Protein AF-A0AAD9WBZ7-F1 (afdb_monomer)

Sequence (150 aa):
MSESQMSDTASDTASMLAEEEKTLEVVHQLLKSFRNARGSLVFACGGTVPIPAAKDTTQETPIAIDQAPTCPPVVLRWDPESESVPAAICKLKFPLDHSDSTTVRNIQQLLNDMQPATFGYQGQDILDETYHEASKLDQSCFSCTFSPTS

Mean predicted aligned error: 15.66 Å

Radius of gyration: 25.3 Å; Cα contacts (8 Å, |Δi|>4): 93; chains: 1; bounding box: 97×40×40 Å

Secondary structure (DSSP, 8-state):
---TTSHHHHHHHHHHHHHHHHHHHHHHHHHHHHHHHGGG--------------------------SPPSSPPPEEEE----TT-TT--EEEESSP-TT-HHHHHHHHHHHHHPEEPPEEETTEEE--TTT---EE--GGGEEE---TT-

Solvent-accessible surface area (backbone atoms only — not comparable to full-atom values): 9898 Å² total; per-residue (Å²): 142,87,76,91,78,70,63,65,64,56,54,54,54,53,52,53,53,52,52,51,53,52,49,49,51,52,52,51,54,49,54,54,52,51,61,72,64,59,85,77,79,84,83,79,96,80,85,81,82,85,74,79,78,77,75,93,63,98,66,96,68,79,83,79,79,82,64,78,75,92,62,79,74,35,38,44,36,33,52,62,91,51,97,85,49,101,74,58,72,46,65,49,56,40,81,74,57,87,84,40,68,65,49,53,51,41,52,54,48,50,62,70,56,38,43,80,42,58,42,81,54,98,89,38,80,44,77,48,70,92,80,45,82,55,64,37,68,62,73,92,42,48,51,63,66,75,58,96,86,117

pLDDT: mean 74.13, std 16.19, range [35.41, 94.44]

Organism: Phomopsis amygdali (NCBI:txid1214568)

Structure (mmCIF, N/CA/C/O backbone):
data_AF-A0AAD9WBZ7-F1
#
_entry.id   AF-A0AAD9WBZ7-F1
#
loop_
_atom_site.group_PDB
_atom_site.id
_atom_site.type_symbol
_atom_site.label_atom_id
_atom_site.label_alt_id
_atom_site.label_comp_id
_atom_site.label_asym_id
_atom_site.label_entity_id
_atom_site.label_seq_id
_atom_site.pdbx_PDB_ins_code
_atom_site.Cartn_x
_atom_site.Cartn_y
_atom_site.Cartn_z
_atom_site.occupancy
_atom_site.B_iso_or_equiv
_atom_site.auth_seq_id
_atom_site.auth_comp_id
_atom_site.auth_asym_id
_atom_site.auth_atom_id
_atom_site.pdbx_PDB_model_num
ATOM 1 N N . MET A 1 1 ? -60.450 -10.623 1.877 1.00 40.16 1 MET A N 1
ATOM 2 C CA . MET A 1 1 ? -59.212 -10.884 1.114 1.00 40.16 1 MET A CA 1
ATOM 3 C C . MET A 1 1 ? -58.087 -10.117 1.795 1.00 40.16 1 MET A C 1
ATOM 5 O O . MET A 1 1 ? -57.842 -8.979 1.421 1.00 40.16 1 MET A O 1
ATOM 9 N N . SER A 1 2 ? -57.497 -10.664 2.864 1.00 49.56 2 SER A N 1
ATOM 10 C CA . SER A 1 2 ? -56.515 -9.932 3.686 1.00 49.56 2 SER A CA 1
ATOM 11 C C . SER A 1 2 ? -55.610 -10.889 4.477 1.00 49.56 2 SER A C 1
ATOM 13 O O . SER A 1 2 ? -55.698 -10.913 5.694 1.00 49.56 2 SER A O 1
ATOM 15 N N . GLU A 1 3 ? -54.771 -11.693 3.814 1.00 46.56 3 GLU A N 1
ATOM 16 C CA . GLU A 1 3 ? -53.754 -12.511 4.522 1.00 46.56 3 GLU A CA 1
ATOM 17 C C . GLU A 1 3 ? -52.370 -12.565 3.839 1.00 46.56 3 GLU A C 1
ATOM 19 O O . GLU A 1 3 ? -51.427 -13.086 4.420 1.00 46.56 3 GLU A O 1
ATOM 24 N N . SER A 1 4 ? -52.171 -11.975 2.655 1.00 52.31 4 SER A N 1
ATOM 25 C CA . SER A 1 4 ? -50.939 -12.198 1.867 1.00 52.31 4 SER A CA 1
ATOM 26 C C . SER A 1 4 ? -49.830 -11.143 2.019 1.00 52.31 4 SER A C 1
ATOM 28 O O . SER A 1 4 ? -48.977 -11.062 1.148 1.00 52.31 4 SER A O 1
ATOM 30 N N . GLN A 1 5 ? -49.820 -10.318 3.074 1.00 51.94 5 GLN A N 1
ATOM 31 C CA . GLN A 1 5 ? -48.832 -9.224 3.217 1.00 51.94 5 GLN A CA 1
ATOM 32 C C . GLN A 1 5 ? -47.984 -9.255 4.503 1.00 51.94 5 GLN A C 1
ATOM 34 O O . GLN A 1 5 ? -47.135 -8.388 4.678 1.00 51.94 5 GLN A O 1
ATOM 39 N N . MET A 1 6 ? -48.165 -10.244 5.389 1.00 53.78 6 MET A N 1
ATOM 40 C CA . MET A 1 6 ? -47.371 -10.378 6.629 1.00 53.78 6 MET A CA 1
ATOM 41 C C . MET A 1 6 ? -46.289 -11.473 6.580 1.00 53.78 6 MET A C 1
ATOM 43 O O . MET A 1 6 ? -45.493 -11.563 7.510 1.00 53.78 6 MET A O 1
ATOM 47 N N . SER A 1 7 ? -46.227 -12.299 5.527 1.00 54.69 7 SER A N 1
ATOM 48 C CA . SER A 1 7 ? -45.238 -13.387 5.419 1.00 54.69 7 SER A CA 1
ATOM 49 C C . SER A 1 7 ? -43.868 -12.926 4.921 1.00 54.69 7 SER A C 1
ATOM 51 O O . SER A 1 7 ? -42.847 -13.444 5.371 1.00 54.69 7 SER A O 1
ATOM 53 N N . ASP A 1 8 ? -43.836 -11.946 4.019 1.00 53.75 8 ASP A N 1
ATOM 54 C CA . ASP A 1 8 ? -42.613 -11.617 3.276 1.00 53.75 8 ASP A CA 1
ATOM 55 C C . ASP A 1 8 ? -41.639 -10.761 4.097 1.00 53.75 8 ASP A C 1
ATOM 57 O O . ASP A 1 8 ? -40.427 -10.943 4.018 1.00 53.75 8 ASP A O 1
ATOM 61 N N . THR A 1 9 ? -42.148 -9.904 4.985 1.00 56.06 9 THR A N 1
ATOM 62 C CA . THR A 1 9 ? -41.323 -9.071 5.876 1.00 56.06 9 THR A CA 1
ATOM 63 C C . THR A 1 9 ? -40.631 -9.876 6.978 1.00 56.06 9 THR A C 1
ATOM 65 O O . THR A 1 9 ? -39.509 -9.554 7.367 1.00 56.06 9 THR A O 1
ATOM 68 N N . ALA A 1 10 ? -41.247 -10.956 7.464 1.00 59.75 10 ALA A N 1
ATOM 69 C CA . ALA A 1 10 ? -40.639 -11.830 8.470 1.00 59.75 10 ALA A CA 1
ATOM 70 C C . ALA A 1 10 ? -39.466 -12.647 7.897 1.00 59.75 10 ALA A C 1
ATOM 72 O O . ALA A 1 10 ? -38.465 -12.852 8.585 1.00 59.75 10 ALA A O 1
ATOM 73 N N . SER A 1 11 ? -39.570 -13.069 6.632 1.00 58.72 11 SER A N 1
ATOM 74 C CA . SER A 1 11 ? -38.514 -13.819 5.942 1.00 58.72 11 SER A CA 1
ATOM 75 C C . SER A 1 11 ? -37.279 -12.959 5.668 1.00 58.72 11 SER A C 1
ATOM 77 O O . SER A 1 11 ? -36.157 -13.423 5.855 1.00 58.72 11 SER A O 1
ATOM 79 N N . ASP A 1 12 ? -37.479 -11.702 5.271 1.00 60.53 12 ASP A N 1
ATOM 80 C CA . ASP A 1 12 ? -36.386 -10.773 4.955 1.00 60.53 12 ASP A CA 1
ATOM 81 C C . ASP A 1 12 ? -35.617 -10.360 6.224 1.00 60.53 12 ASP A C 1
ATOM 83 O O . ASP A 1 12 ? -34.387 -10.349 6.263 1.00 60.53 12 ASP A O 1
ATOM 87 N N . THR A 1 13 ? -36.345 -10.152 7.328 1.00 66.25 13 THR A N 1
ATOM 88 C CA . THR A 1 13 ? -35.749 -9.816 8.632 1.00 66.25 13 THR A CA 1
ATOM 89 C C . THR A 1 13 ? -34.942 -10.987 9.209 1.00 66.25 13 THR A C 1
ATOM 91 O O . THR A 1 13 ? -33.865 -10.785 9.766 1.00 66.25 13 THR A O 1
ATOM 94 N N . ALA A 1 14 ? -35.422 -12.226 9.053 1.00 68.94 14 ALA A N 1
ATOM 95 C CA . ALA A 1 14 ? -34.697 -13.418 9.496 1.00 68.94 14 ALA A CA 1
ATOM 96 C C . ALA A 1 14 ? -33.413 -13.658 8.681 1.00 68.94 14 ALA A C 1
ATOM 98 O O . ALA A 1 14 ? -32.400 -14.075 9.243 1.00 68.94 14 ALA A O 1
ATOM 99 N N . SER A 1 15 ? -33.440 -13.358 7.378 1.00 70.44 15 SER A N 1
ATOM 100 C CA . SER A 1 15 ? -32.269 -13.482 6.507 1.00 70.44 15 SER A CA 1
ATOM 101 C C . SER A 1 15 ? -31.195 -12.442 6.848 1.00 70.44 15 SER A C 1
ATOM 103 O O . SER A 1 15 ? -30.018 -12.787 6.924 1.00 70.44 15 SER A O 1
ATOM 105 N N . MET A 1 16 ? -31.592 -11.200 7.148 1.00 72.94 16 MET A N 1
ATOM 106 C CA . MET A 1 16 ? -30.664 -10.131 7.544 1.00 72.94 16 MET A CA 1
ATOM 107 C C . MET A 1 16 ? -29.969 -10.424 8.886 1.00 72.94 16 MET A C 1
ATOM 109 O O . MET A 1 16 ? -28.760 -10.240 9.014 1.00 72.94 16 MET A O 1
ATOM 113 N N . LEU A 1 17 ? -30.713 -10.947 9.869 1.00 74.75 17 LEU A N 1
ATOM 114 C CA . LEU A 1 17 ? -30.164 -11.342 11.174 1.00 74.75 17 LEU A CA 1
ATOM 115 C C . LEU A 1 17 ? -29.187 -12.523 11.061 1.00 74.75 17 LEU A C 1
ATOM 117 O O 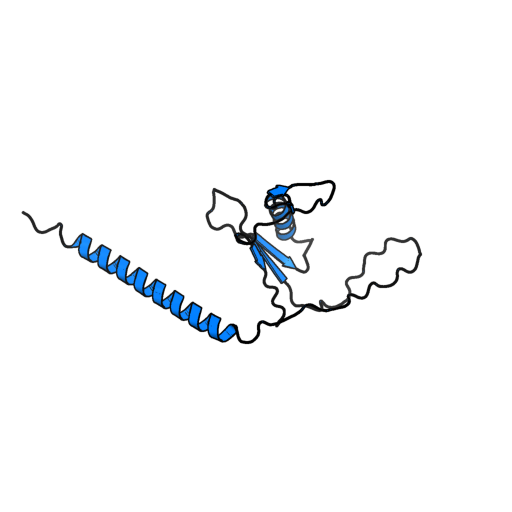. LEU A 1 17 ? -28.176 -12.557 11.759 1.00 74.75 17 LEU A O 1
ATOM 121 N N . ALA A 1 18 ? -29.450 -13.466 10.150 1.00 78.25 18 ALA A N 1
ATOM 122 C CA . ALA A 1 18 ? -28.547 -14.583 9.883 1.00 78.25 18 ALA A CA 1
ATOM 123 C C . ALA A 1 18 ? -27.234 -14.136 9.208 1.00 78.25 18 ALA A C 1
ATOM 125 O O . ALA A 1 18 ? -26.169 -14.692 9.490 1.00 78.25 18 ALA A O 1
ATOM 126 N N . GLU A 1 19 ? -27.278 -13.126 8.332 1.00 81.12 19 GLU A N 1
ATOM 127 C CA . GLU A 1 19 ? -26.075 -12.531 7.735 1.00 81.12 19 GLU A CA 1
ATOM 128 C C . GLU A 1 19 ? -25.243 -11.747 8.757 1.00 81.12 19 GLU A C 1
ATOM 130 O O . GLU A 1 19 ? -24.010 -11.837 8.750 1.00 81.12 19 GLU A O 1
ATOM 135 N N . GLU A 1 20 ? -25.897 -11.032 9.673 1.00 86.44 20 GLU A N 1
ATOM 136 C CA . GLU A 1 20 ? -25.234 -10.321 10.766 1.00 86.44 20 GLU A CA 1
ATOM 137 C C . GLU A 1 20 ? -24.541 -11.295 11.731 1.00 86.44 20 GLU A C 1
ATOM 139 O O . GLU A 1 20 ? -23.356 -11.128 12.028 1.00 86.44 20 GLU A O 1
ATOM 144 N N . GLU A 1 21 ? -25.222 -12.371 12.137 1.00 88.44 21 GLU A N 1
ATOM 145 C CA . GLU A 1 21 ? -24.659 -13.411 13.008 1.00 88.44 21 GLU A CA 1
ATOM 146 C C . GLU A 1 21 ? -23.457 -14.111 12.355 1.00 88.44 21 GLU A C 1
ATOM 148 O O . GLU A 1 21 ? -22.408 -14.295 12.981 1.00 88.44 21 GLU A O 1
ATOM 153 N N . LYS A 1 22 ? -23.553 -14.416 11.056 1.00 90.75 22 LYS A N 1
ATOM 154 C CA . LYS A 1 22 ? -22.447 -14.992 10.282 1.00 90.75 22 LYS A CA 1
ATOM 155 C 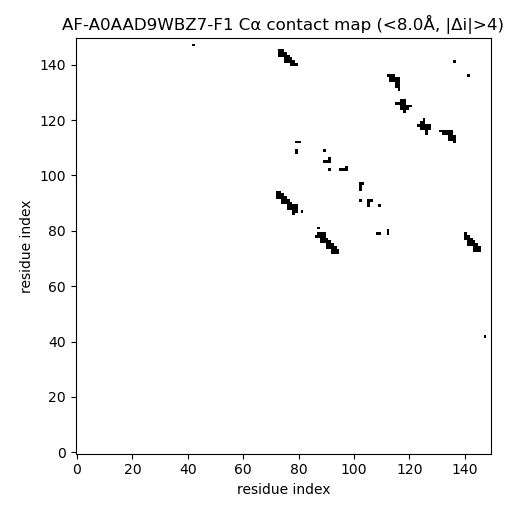C . LYS A 1 22 ? -21.259 -14.034 10.178 1.00 90.75 22 LYS A C 1
ATOM 157 O O . LYS A 1 22 ? -20.111 -14.470 10.272 1.00 90.75 22 LYS A O 1
ATOM 162 N N . THR A 1 23 ? -21.515 -12.741 9.994 1.00 91.06 23 THR A N 1
ATOM 163 C CA . THR A 1 23 ? -20.467 -11.711 9.953 1.00 91.06 23 THR A CA 1
ATOM 164 C C . THR A 1 23 ? -19.761 -11.610 11.301 1.00 91.06 23 THR A C 1
ATOM 166 O O . THR A 1 23 ? -18.530 -11.568 11.352 1.00 91.06 23 THR A O 1
ATOM 169 N N . LEU A 1 24 ? -20.519 -11.646 12.398 1.00 91.75 24 LEU A N 1
ATOM 170 C CA . LEU A 1 24 ? -19.976 -11.597 13.752 1.00 91.75 24 LEU A CA 1
ATOM 171 C C . LEU A 1 24 ? -19.072 -12.798 14.049 1.00 91.75 24 LEU A C 1
ATOM 173 O O . LEU A 1 24 ? -17.988 -12.624 14.611 1.00 91.75 24 LEU A O 1
ATOM 177 N N . GLU A 1 25 ? -19.472 -13.996 13.617 1.00 93.62 25 GLU A N 1
ATOM 178 C CA . GLU A 1 25 ? -18.669 -15.210 13.781 1.00 93.62 25 GLU A CA 1
ATOM 179 C C . GLU A 1 25 ? -17.346 -15.119 13.005 1.00 93.62 25 GLU A C 1
ATOM 181 O O . GLU A 1 25 ? -16.277 -15.411 13.549 1.00 93.62 25 GLU A O 1
ATOM 186 N N . VAL A 1 26 ? -17.382 -14.618 11.765 1.00 93.06 26 VAL A N 1
ATOM 187 C CA . VAL A 1 26 ? -16.169 -14.389 10.959 1.00 93.06 26 VAL A CA 1
ATOM 188 C C . VAL A 1 26 ? -15.238 -13.382 11.639 1.00 93.06 26 VAL A C 1
ATOM 190 O O . VAL A 1 26 ? -14.032 -13.627 11.748 1.00 93.06 26 VAL A O 1
ATOM 193 N N . VAL A 1 27 ? -15.775 -12.270 12.151 1.00 92.56 27 VAL A N 1
ATOM 194 C CA . VAL A 1 27 ? -14.994 -11.259 12.882 1.00 92.56 27 VAL A CA 1
ATOM 195 C C . VAL A 1 27 ? -14.383 -11.857 14.150 1.00 92.56 27 VAL A C 1
ATOM 197 O O . VAL A 1 27 ? -13.209 -11.621 14.450 1.00 92.56 27 VAL A O 1
ATOM 200 N N . HIS A 1 28 ? -15.132 -12.679 14.883 1.00 92.56 28 HIS A N 1
ATOM 201 C CA . HIS A 1 28 ? -14.642 -13.326 16.093 1.00 92.56 28 HIS A CA 1
ATOM 202 C C . HIS A 1 28 ? -13.507 -14.321 15.796 1.00 92.56 28 HIS A C 1
ATOM 204 O O . HIS A 1 28 ? -12.465 -14.303 16.467 1.00 92.56 28 HIS A O 1
ATOM 210 N N . GLN A 1 29 ? -13.644 -15.130 14.743 1.00 91.06 29 GLN A N 1
ATOM 211 C CA . GLN A 1 29 ? -12.600 -16.048 14.288 1.00 91.06 29 GLN A CA 1
ATOM 212 C C . GLN A 1 29 ? -11.335 -15.305 13.829 1.00 91.06 29 GLN A C 1
ATOM 214 O O . GLN A 1 29 ? -10.209 -15.733 14.127 1.00 91.06 29 GLN A O 1
ATOM 219 N N . LEU A 1 30 ? -11.504 -14.161 13.163 1.00 88.06 30 LEU A N 1
ATOM 220 C CA . LEU A 1 30 ? -10.406 -13.291 12.753 1.00 88.06 30 LEU A CA 1
ATOM 221 C C . LEU A 1 30 ? -9.660 -12.730 13.973 1.00 88.06 30 LEU A C 1
ATOM 223 O O . LEU A 1 30 ? -8.438 -12.863 14.069 1.00 88.06 30 LEU A O 1
ATOM 227 N N . LEU A 1 31 ? -10.383 -12.181 14.954 1.00 87.56 31 LEU A N 1
ATOM 228 C CA . LEU A 1 31 ? -9.800 -11.645 16.191 1.00 87.56 31 LEU A CA 1
ATOM 229 C C . LEU A 1 31 ? -9.035 -12.709 16.984 1.00 87.56 31 LEU A C 1
ATOM 231 O O . LEU A 1 31 ? -7.958 -12.428 17.518 1.00 87.56 31 LEU A O 1
ATOM 235 N N . LYS A 1 32 ? -9.557 -13.937 17.044 1.00 88.44 32 LYS A N 1
ATOM 236 C CA . LYS A 1 32 ? -8.878 -15.074 17.678 1.00 88.44 32 LYS A CA 1
ATOM 237 C C . LYS A 1 32 ? -7.551 -15.385 16.983 1.00 88.44 32 LYS A C 1
ATOM 239 O O . LYS A 1 32 ? -6.531 -15.531 17.654 1.00 88.44 32 LYS A O 1
ATOM 244 N N . SER A 1 33 ? -7.552 -15.422 15.653 1.00 80.94 33 SER A N 1
ATOM 245 C CA . SER A 1 33 ? -6.349 -15.671 14.849 1.00 80.94 33 SER A CA 1
ATOM 246 C C . SER A 1 33 ? -5.301 -14.568 15.033 1.00 80.94 33 SER A C 1
ATOM 248 O O . SER A 1 33 ? -4.130 -14.864 15.264 1.00 80.94 33 SER A O 1
ATOM 250 N N . PHE A 1 34 ? -5.720 -13.297 15.049 1.00 79.94 34 PHE A N 1
ATOM 251 C CA . PHE A 1 34 ? -4.822 -12.165 15.301 1.00 79.94 34 PHE A CA 1
ATOM 252 C C . PHE A 1 34 ? -4.179 -12.205 16.686 1.00 79.94 34 PHE A C 1
ATOM 254 O O . PHE A 1 34 ? -2.983 -11.948 16.817 1.00 79.94 34 PHE A O 1
ATOM 261 N N . ARG A 1 35 ? -4.947 -12.521 17.734 1.00 77.44 35 ARG A N 1
ATOM 262 C CA . ARG A 1 35 ? -4.412 -12.608 19.102 1.00 77.44 35 ARG A CA 1
ATOM 263 C C . ARG A 1 35 ? -3.329 -13.677 19.220 1.00 77.44 35 ARG A C 1
ATOM 265 O O . ARG A 1 35 ? -2.323 -13.431 19.875 1.00 77.44 35 ARG A O 1
ATOM 272 N N . ASN A 1 36 ? -3.494 -14.800 18.526 1.00 72.94 36 ASN A N 1
ATOM 273 C CA . ASN A 1 36 ? -2.494 -15.866 18.494 1.00 72.94 36 ASN A CA 1
ATOM 274 C C . ASN A 1 36 ? -1.205 -15.447 17.761 1.00 72.94 36 ASN A C 1
ATOM 276 O O . ASN A 1 36 ? -0.132 -15.935 18.097 1.00 72.94 36 ASN A O 1
ATOM 280 N N . ALA A 1 37 ? -1.294 -14.519 16.803 1.00 66.75 37 ALA A N 1
ATOM 281 C CA . ALA A 1 37 ? -0.149 -14.025 16.035 1.00 66.75 37 ALA A CA 1
ATOM 282 C C . ALA A 1 37 ? 0.619 -12.865 16.711 1.00 66.75 37 ALA A C 1
ATOM 284 O O . ALA A 1 37 ? 1.773 -12.614 16.374 1.00 66.75 37 ALA A O 1
ATOM 285 N N . ARG A 1 38 ? 0.018 -12.151 17.678 1.00 61.41 38 ARG A N 1
ATOM 286 C CA . ARG A 1 38 ? 0.594 -10.932 18.296 1.00 61.41 38 ARG A CA 1
ATOM 287 C C . ARG A 1 38 ? 1.766 -11.160 19.261 1.00 61.41 38 ARG A C 1
ATOM 289 O O . ARG A 1 38 ? 2.390 -10.189 19.675 1.00 61.41 38 ARG A O 1
ATOM 296 N N . GLY A 1 39 ? 2.084 -12.403 19.620 1.00 59.16 39 GLY A N 1
ATOM 297 C CA . GLY A 1 39 ? 3.115 -12.729 20.618 1.00 59.16 39 GLY A CA 1
ATOM 298 C C . GLY A 1 39 ? 4.572 -12.443 20.213 1.00 59.16 39 GLY A C 1
ATOM 299 O O . GLY A 1 39 ? 5.464 -12.675 21.021 1.00 59.16 39 GLY A O 1
ATOM 300 N N . SER A 1 40 ? 4.838 -11.957 18.994 1.00 59.72 40 SER A N 1
ATOM 301 C CA . SER A 1 40 ? 6.196 -11.778 18.452 1.00 59.72 40 SER A CA 1
ATOM 302 C C . SER A 1 40 ? 6.323 -10.499 17.604 1.00 59.72 40 SER A C 1
ATOM 304 O O . SER A 1 40 ? 6.672 -10.550 16.431 1.00 59.72 40 SER A O 1
ATOM 306 N N . LEU A 1 41 ? 5.966 -9.333 18.160 1.00 56.25 41 LEU A N 1
ATOM 307 C CA . LEU A 1 41 ? 5.936 -8.058 17.413 1.00 56.25 41 LEU A CA 1
ATOM 308 C C . LEU A 1 41 ? 6.733 -6.925 18.084 1.00 56.25 41 LEU A C 1
ATOM 310 O O . LEU A 1 41 ? 6.279 -5.785 18.137 1.00 56.25 41 LEU A O 1
ATOM 314 N N . VAL A 1 42 ? 7.927 -7.224 18.603 1.00 59.81 42 VAL A N 1
ATOM 315 C CA . VAL A 1 42 ? 8.904 -6.192 18.988 1.00 59.81 42 VAL A CA 1
ATOM 316 C C . VAL A 1 42 ? 10.137 -6.368 18.119 1.00 59.81 42 VAL A C 1
ATOM 318 O O . VAL A 1 42 ? 10.874 -7.339 18.271 1.00 59.81 42 VAL A O 1
ATOM 321 N N . PHE A 1 43 ? 10.363 -5.425 17.213 1.00 57.09 43 PHE A N 1
ATOM 322 C CA . PHE A 1 43 ? 11.579 -5.369 16.413 1.00 57.09 43 PHE A CA 1
ATOM 323 C C . PHE A 1 43 ? 12.014 -3.918 16.244 1.00 57.09 43 PHE A C 1
ATOM 325 O O . PHE A 1 43 ? 11.208 -3.035 15.958 1.0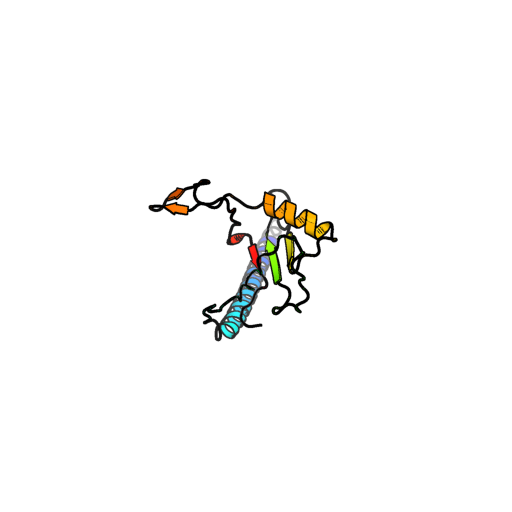0 57.09 43 PHE A O 1
ATOM 332 N N . ALA A 1 44 ? 13.311 -3.697 16.428 1.00 59.16 44 ALA A N 1
ATOM 333 C CA . ALA A 1 44 ? 13.998 -2.483 16.035 1.00 59.16 44 ALA A CA 1
ATOM 334 C C . ALA A 1 44 ? 14.863 -2.828 14.821 1.00 59.16 44 ALA A C 1
ATOM 336 O O . ALA A 1 44 ? 15.699 -3.729 14.889 1.00 59.16 44 ALA A O 1
ATOM 337 N N . CYS A 1 45 ? 14.661 -2.127 13.709 1.00 53.22 45 CYS A N 1
ATOM 338 C CA . CYS A 1 45 ? 15.484 -2.272 12.514 1.00 53.22 45 CYS A CA 1
ATOM 339 C C . CYS A 1 45 ? 16.799 -1.504 12.730 1.00 53.22 45 CYS A C 1
ATOM 341 O O . CYS A 1 45 ? 16.935 -0.365 12.296 1.00 53.22 45 CYS A O 1
ATOM 343 N N . GLY A 1 46 ? 17.747 -2.088 13.466 1.00 61.12 46 GLY A N 1
ATOM 344 C CA . GLY A 1 46 ? 19.115 -1.577 13.566 1.00 61.12 46 GLY A CA 1
ATOM 345 C C . GLY A 1 46 ? 20.037 -2.371 12.645 1.00 61.12 46 GLY A C 1
ATOM 346 O O . GLY A 1 46 ? 20.167 -3.580 12.815 1.00 61.12 46 GLY A O 1
ATOM 347 N N . GLY A 1 47 ? 20.682 -1.716 11.678 1.00 61.56 47 GLY A N 1
ATOM 348 C CA . GLY A 1 47 ? 21.622 -2.366 10.764 1.00 61.56 47 GLY A CA 1
ATOM 349 C C . GLY A 1 47 ? 22.526 -1.368 10.044 1.00 61.56 47 GLY A C 1
ATOM 350 O O . GLY A 1 47 ? 22.209 -0.184 9.953 1.00 61.56 47 GLY A O 1
ATOM 351 N N . THR A 1 48 ? 23.652 -1.858 9.529 1.00 63.41 48 THR A N 1
ATOM 352 C CA . THR A 1 48 ? 24.613 -1.077 8.739 1.00 63.41 48 THR A CA 1
ATOM 353 C C . THR A 1 48 ? 24.598 -1.601 7.311 1.00 63.41 48 THR A C 1
ATOM 355 O O . THR A 1 48 ? 24.925 -2.764 7.084 1.00 63.41 48 THR A O 1
ATOM 358 N N . VAL A 1 49 ? 24.235 -0.756 6.345 1.00 63.34 49 VAL A N 1
ATOM 359 C CA . VAL A 1 49 ? 24.401 -1.076 4.922 1.00 63.34 49 VAL A CA 1
ATOM 360 C C . VAL A 1 49 ? 25.849 -0.751 4.547 1.00 63.34 49 VAL A C 1
ATOM 362 O O . VAL A 1 49 ? 26.249 0.409 4.676 1.00 63.34 49 VAL A O 1
ATOM 365 N N . PRO A 1 50 ? 26.670 -1.727 4.125 1.00 56.47 50 PRO A N 1
ATOM 366 C CA . PRO A 1 50 ? 28.021 -1.432 3.678 1.00 56.47 50 PRO A CA 1
ATOM 367 C C . PRO A 1 50 ? 27.951 -0.611 2.388 1.00 56.47 50 PRO A C 1
ATOM 369 O O . PRO A 1 50 ? 27.465 -1.090 1.367 1.00 56.47 50 PRO A O 1
ATOM 372 N N . ILE A 1 51 ? 28.446 0.626 2.432 1.00 68.12 51 ILE A N 1
ATOM 373 C CA . ILE A 1 51 ? 28.690 1.416 1.225 1.00 68.12 51 ILE A CA 1
ATOM 374 C C . ILE A 1 51 ? 30.039 0.939 0.679 1.00 68.12 51 ILE A C 1
ATOM 376 O O . ILE A 1 51 ? 31.056 1.150 1.351 1.00 68.12 51 ILE A O 1
ATOM 380 N N . PRO A 1 52 ? 30.095 0.258 -0.481 1.00 62.94 52 PRO A N 1
ATOM 381 C CA . PRO A 1 52 ? 31.375 -0.086 -1.076 1.00 62.94 52 PRO A CA 1
ATOM 382 C C . PRO A 1 52 ? 32.117 1.221 -1.357 1.00 62.94 52 PRO A C 1
ATOM 384 O O . PRO A 1 52 ? 31.600 2.095 -2.050 1.00 62.94 52 PRO A O 1
ATOM 387 N N . ALA A 1 53 ? 33.305 1.380 -0.767 1.00 53.28 53 ALA A N 1
ATOM 388 C CA . ALA A 1 53 ? 34.132 2.55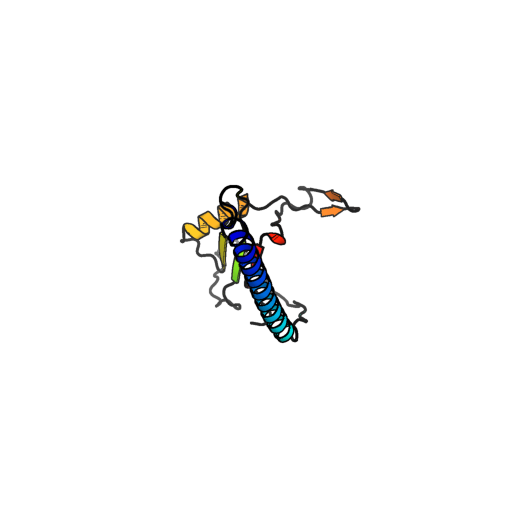5 -0.992 1.00 53.28 53 ALA A CA 1
ATOM 389 C C . ALA A 1 53 ? 34.375 2.688 -2.498 1.00 53.28 53 ALA A C 1
ATOM 391 O O . ALA A 1 53 ? 34.997 1.812 -3.108 1.00 53.28 53 ALA A O 1
ATOM 392 N N . ALA A 1 54 ? 33.840 3.758 -3.089 1.00 49.62 54 ALA A N 1
ATOM 393 C CA . ALA A 1 54 ? 34.098 4.109 -4.469 1.00 49.62 54 ALA A CA 1
ATOM 394 C C . ALA A 1 54 ? 35.617 4.183 -4.645 1.00 49.62 54 ALA A C 1
ATOM 396 O O . ALA A 1 54 ? 36.288 5.016 -4.037 1.00 49.62 54 ALA A O 1
ATOM 397 N N . LYS A 1 55 ? 36.182 3.273 -5.440 1.00 47.84 55 LYS A N 1
ATOM 398 C CA . LYS A 1 55 ? 37.489 3.541 -6.023 1.00 47.84 55 LYS A CA 1
ATOM 399 C C . LYS A 1 55 ? 37.238 4.635 -7.046 1.00 47.84 55 LYS A C 1
ATOM 401 O O . LYS A 1 55 ? 36.566 4.377 -8.040 1.00 47.84 55 LYS A O 1
ATOM 406 N N . ASP A 1 56 ? 37.732 5.835 -6.762 1.00 49.38 56 ASP A N 1
ATOM 407 C CA . ASP A 1 56 ? 37.824 6.938 -7.713 1.00 49.38 56 ASP A CA 1
ATOM 408 C C . ASP A 1 56 ? 38.441 6.430 -9.017 1.00 49.38 56 ASP A C 1
ATOM 410 O O . ASP A 1 56 ? 39.656 6.295 -9.126 1.00 49.38 56 ASP A O 1
ATOM 414 N N . THR A 1 57 ? 37.616 6.096 -10.003 1.00 42.97 57 THR A N 1
ATOM 415 C CA . THR A 1 57 ? 37.970 6.098 -11.420 1.00 42.97 57 THR A CA 1
ATOM 416 C C . THR A 1 57 ? 36.673 6.127 -12.211 1.00 42.97 57 THR A C 1
ATOM 418 O O . THR A 1 57 ? 35.898 5.177 -12.223 1.00 42.97 57 THR A O 1
ATOM 421 N N . THR A 1 58 ? 36.462 7.262 -12.861 1.00 48.59 58 THR A N 1
ATOM 422 C CA . THR A 1 58 ? 35.465 7.560 -13.880 1.00 48.59 58 THR A CA 1
ATOM 423 C C . THR A 1 58 ? 35.241 6.384 -14.836 1.00 48.59 58 THR A C 1
ATOM 425 O O . THR A 1 58 ? 36.006 6.201 -15.777 1.00 48.59 58 THR A O 1
ATOM 428 N N . GLN A 1 59 ? 34.195 5.597 -14.596 1.00 42.16 59 GLN A N 1
ATOM 429 C CA . GLN A 1 59 ? 33.460 4.820 -15.593 1.00 42.16 59 GLN A CA 1
ATOM 430 C C . GLN A 1 59 ? 32.172 4.322 -14.934 1.00 42.16 59 GLN A C 1
ATOM 432 O O . GLN A 1 59 ? 32.206 3.586 -13.951 1.00 42.16 59 GLN A O 1
ATOM 437 N N . GLU A 1 60 ? 31.036 4.770 -15.463 1.00 44.47 60 GLU A N 1
ATOM 438 C CA . GLU A 1 60 ? 29.693 4.308 -15.115 1.00 44.47 60 GLU A CA 1
ATOM 439 C C . GLU A 1 60 ? 29.560 2.819 -15.472 1.00 44.47 60 GLU A C 1
ATOM 441 O O . GLU A 1 60 ? 29.094 2.447 -16.546 1.00 44.47 60 GLU A O 1
ATOM 446 N N . THR A 1 61 ? 30.026 1.936 -14.594 1.00 35.41 61 THR A N 1
ATOM 447 C CA . THR A 1 61 ? 29.692 0.514 -14.664 1.00 35.41 61 THR A CA 1
ATOM 448 C C . THR A 1 61 ? 28.394 0.290 -13.893 1.00 35.41 61 THR A C 1
ATOM 450 O O . THR A 1 61 ? 28.324 0.707 -12.732 1.00 35.41 61 THR A O 1
ATOM 453 N N . PRO A 1 62 ? 27.377 -0.368 -14.482 1.00 41.88 62 PRO A N 1
ATOM 454 C CA . PRO A 1 62 ? 26.157 -0.713 -13.766 1.00 41.88 62 PRO A CA 1
ATOM 455 C C . PRO A 1 62 ? 26.524 -1.497 -12.509 1.00 41.88 62 PRO A C 1
ATOM 457 O O . PRO A 1 62 ? 27.368 -2.394 -12.566 1.00 41.88 62 PRO A O 1
ATOM 460 N N . ILE A 1 63 ? 25.898 -1.160 -11.383 1.00 44.88 63 ILE A N 1
ATOM 461 C CA . ILE A 1 63 ? 25.980 -1.945 -10.153 1.00 44.88 63 ILE A CA 1
ATOM 462 C C . ILE A 1 63 ? 25.545 -3.367 -10.522 1.00 44.88 63 ILE A C 1
ATOM 464 O O . ILE A 1 63 ? 24.366 -3.611 -10.766 1.00 44.88 63 ILE A O 1
ATOM 468 N N . ALA A 1 64 ? 26.500 -4.291 -10.639 1.00 43.56 64 ALA A N 1
ATOM 469 C CA . ALA A 1 64 ? 26.205 -5.692 -10.881 1.00 43.56 64 ALA A CA 1
ATOM 470 C C . ALA A 1 64 ? 25.489 -6.232 -9.639 1.00 43.56 64 ALA A C 1
ATOM 472 O O . ALA A 1 64 ? 26.101 -6.469 -8.597 1.00 43.56 64 ALA A O 1
ATOM 473 N N . ILE A 1 65 ? 24.172 -6.381 -9.756 1.00 49.06 65 ILE A N 1
ATOM 474 C CA . ILE A 1 65 ? 23.254 -6.91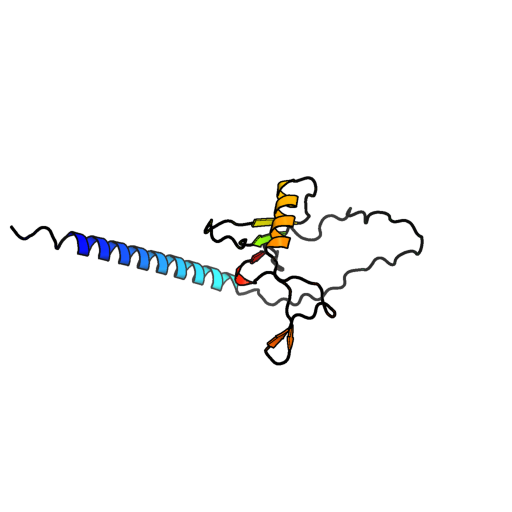3 -8.744 1.00 49.06 65 ILE A CA 1
ATOM 475 C C . ILE A 1 65 ? 23.383 -8.448 -8.677 1.00 49.06 65 ILE A C 1
ATOM 477 O O . ILE A 1 65 ? 22.392 -9.165 -8.659 1.00 49.06 65 ILE A O 1
ATOM 481 N N . ASP A 1 66 ? 24.608 -8.975 -8.682 1.00 46.53 66 ASP A N 1
ATOM 482 C CA . ASP A 1 66 ? 24.880 -10.424 -8.729 1.00 46.53 66 ASP A CA 1
ATOM 483 C C . ASP A 1 66 ? 24.929 -11.060 -7.326 1.00 46.53 66 ASP A C 1
ATOM 485 O O . ASP A 1 66 ? 25.442 -12.160 -7.119 1.00 46.53 66 ASP A O 1
ATOM 489 N N . GLN A 1 67 ? 24.386 -10.362 -6.326 1.00 54.50 67 GLN A N 1
ATOM 490 C CA . GLN A 1 67 ? 24.138 -10.927 -5.006 1.00 54.50 67 GLN A CA 1
ATOM 491 C C . GLN A 1 67 ? 22.719 -11.485 -4.977 1.00 54.50 67 GLN A C 1
ATOM 493 O O . GLN A 1 67 ? 21.755 -10.765 -5.236 1.00 54.50 67 GLN A O 1
ATOM 498 N N . ALA A 1 68 ? 22.597 -12.774 -4.643 1.00 56.69 68 ALA A N 1
ATOM 499 C CA . ALA A 1 68 ? 21.304 -13.388 -4.376 1.00 56.69 68 ALA A CA 1
ATOM 500 C C . ALA A 1 68 ? 20.521 -12.505 -3.383 1.00 56.69 68 ALA A C 1
ATOM 502 O O . ALA A 1 68 ? 21.110 -12.059 -2.391 1.00 56.69 68 ALA A O 1
ATOM 503 N N . PRO A 1 69 ? 19.232 -12.220 -3.643 1.00 58.56 69 PRO A N 1
ATOM 504 C CA . PRO A 1 69 ? 18.459 -11.316 -2.807 1.00 58.56 69 PRO A CA 1
ATOM 505 C C . PRO A 1 69 ? 18.473 -11.823 -1.365 1.00 58.56 69 PRO A C 1
ATOM 507 O O . PRO A 1 69 ? 18.117 -12.966 -1.084 1.00 58.56 69 PRO A O 1
ATOM 510 N N . THR A 1 70 ? 18.919 -10.965 -0.449 1.00 66.81 70 THR A N 1
ATOM 511 C CA . THR A 1 70 ? 19.034 -11.273 0.983 1.00 66.81 70 THR A CA 1
ATOM 512 C C . THR A 1 70 ? 17.676 -11.326 1.683 1.00 66.81 70 THR A C 1
ATOM 514 O O . THR A 1 70 ? 17.602 -11.714 2.846 1.00 66.81 70 THR A O 1
ATOM 517 N N . CYS A 1 71 ? 16.599 -10.963 0.979 1.00 68.25 71 CYS A N 1
ATOM 518 C CA . CYS A 1 71 ? 15.224 -11.030 1.446 1.00 68.25 71 CYS A CA 1
ATOM 519 C C . CYS A 1 71 ? 14.297 -11.673 0.395 1.00 68.25 71 CYS A C 1
ATOM 521 O O . CYS A 1 71 ? 14.561 -11.592 -0.810 1.00 68.25 71 CYS A O 1
ATOM 523 N N . PRO A 1 72 ? 13.190 -12.307 0.825 1.00 79.81 72 PRO A N 1
ATOM 524 C CA . PRO A 1 72 ? 12.154 -12.776 -0.088 1.00 79.81 72 PRO A CA 1
ATOM 525 C C . PRO A 1 72 ? 11.547 -11.624 -0.913 1.00 79.81 72 PRO A C 1
ATOM 527 O O . PRO A 1 72 ? 11.499 -10.488 -0.435 1.00 79.81 72 PRO A O 1
ATOM 530 N N . PRO A 1 73 ? 11.015 -11.902 -2.119 1.00 87.12 73 PRO A N 1
ATOM 531 C CA . PRO A 1 73 ? 10.305 -10.910 -2.920 1.00 87.12 73 PRO A CA 1
ATOM 532 C C . PRO A 1 73 ? 9.207 -10.185 -2.136 1.00 87.12 73 PRO A C 1
ATOM 534 O O . PRO A 1 73 ? 8.333 -10.816 -1.538 1.00 87.12 73 PRO A O 1
ATOM 537 N N . VAL A 1 74 ? 9.215 -8.855 -2.195 1.00 89.75 74 VAL A N 1
ATOM 538 C CA . VAL A 1 74 ? 8.193 -8.008 -1.569 1.00 89.75 74 VAL A CA 1
ATOM 539 C C . VAL A 1 74 ? 7.162 -7.615 -2.617 1.00 89.75 74 VAL A C 1
ATOM 541 O O . VAL A 1 74 ? 7.509 -7.306 -3.753 1.00 89.75 74 VAL A O 1
ATOM 544 N N . VAL A 1 75 ? 5.884 -7.617 -2.251 1.00 92.69 75 VAL A N 1
ATOM 545 C CA . VAL A 1 75 ? 4.801 -7.117 -3.099 1.00 92.69 75 VAL A CA 1
ATOM 546 C C . VAL A 1 75 ? 4.210 -5.873 -2.456 1.00 92.69 75 VAL A C 1
ATOM 548 O O . VAL A 1 75 ? 3.702 -5.954 -1.339 1.00 92.69 75 VAL A O 1
ATOM 551 N N . LEU A 1 76 ? 4.252 -4.753 -3.173 1.00 92.62 76 LEU A N 1
ATOM 552 C CA . LEU A 1 76 ? 3.474 -3.551 -2.882 1.00 92.62 76 LEU A CA 1
ATOM 553 C C . LEU A 1 76 ? 2.115 -3.682 -3.571 1.00 92.62 76 LEU A C 1
ATOM 555 O O . LEU A 1 76 ? 2.063 -4.032 -4.751 1.00 92.62 76 LEU A O 1
ATOM 559 N N . ARG A 1 77 ? 1.030 -3.421 -2.847 1.00 93.06 77 ARG A N 1
ATOM 560 C CA . ARG A 1 77 ? -0.334 -3.336 -3.375 1.00 93.06 77 ARG A CA 1
ATOM 561 C C . ARG A 1 77 ? -0.942 -2.002 -2.993 1.00 93.06 77 ARG A C 1
ATOM 563 O O . ARG A 1 77 ? -0.701 -1.541 -1.880 1.00 93.06 77 ARG A O 1
ATOM 570 N N . TRP A 1 78 ? -1.736 -1.434 -3.885 1.00 92.44 78 TRP A N 1
ATOM 571 C CA . TRP A 1 78 ? -2.498 -0.230 -3.599 1.00 92.44 78 TRP A CA 1
ATOM 572 C C . TRP A 1 78 ? -3.798 -0.200 -4.385 1.00 92.44 78 TRP A C 1
ATOM 574 O O . TRP A 1 78 ? -3.918 -0.846 -5.432 1.00 92.44 78 TRP A O 1
ATOM 584 N N . ASP A 1 79 ? -4.738 0.564 -3.857 1.00 88.94 79 ASP A N 1
ATOM 585 C CA . ASP A 1 79 ? -6.006 0.856 -4.497 1.00 88.94 79 ASP A CA 1
ATOM 586 C C . ASP A 1 79 ? -5.835 2.182 -5.260 1.00 88.94 79 ASP A C 1
ATOM 588 O O . ASP A 1 79 ? -5.530 3.204 -4.641 1.00 88.94 79 ASP A O 1
ATOM 592 N N . PRO A 1 80 ? -5.929 2.178 -6.603 1.00 84.50 80 PRO A N 1
ATOM 593 C CA . PRO A 1 80 ? -5.809 3.386 -7.398 1.00 84.50 80 PRO A CA 1
ATOM 594 C C . PRO A 1 80 ? -7.026 4.282 -7.162 1.00 84.50 80 PRO A C 1
ATOM 596 O O . PRO A 1 80 ? -8.137 3.805 -6.905 1.00 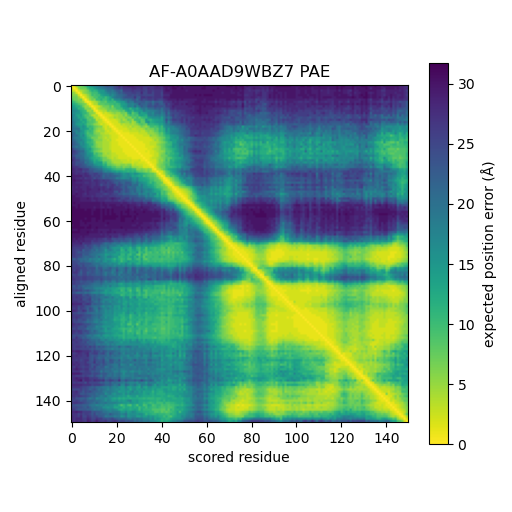84.50 80 PRO A O 1
ATOM 599 N N . GLU A 1 81 ? -6.837 5.588 -7.314 1.00 75.56 81 GLU A N 1
ATOM 600 C CA 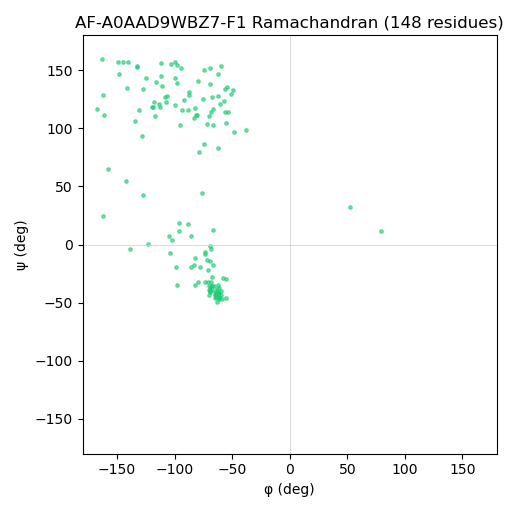. GLU A 1 81 ? -7.909 6.567 -7.163 1.00 75.56 81 GLU A CA 1
ATOM 601 C C . GLU A 1 81 ? -8.830 6.495 -8.398 1.00 75.56 81 GLU A C 1
ATOM 603 O O . GLU A 1 81 ? -8.622 7.155 -9.414 1.00 75.56 81 GLU A O 1
ATOM 608 N N . SER A 1 82 ? -9.827 5.602 -8.370 1.00 71.25 82 SER A N 1
ATOM 609 C CA . SER A 1 82 ? -10.808 5.454 -9.450 1.00 71.25 82 SER A CA 1
ATOM 610 C C . SER A 1 82 ? -12.233 5.433 -8.919 1.00 71.25 82 SER A C 1
ATOM 612 O O . SER A 1 82 ? -12.662 4.483 -8.272 1.00 71.25 82 SER A O 1
ATOM 614 N N . GLU A 1 83 ? -13.016 6.442 -9.301 1.00 62.53 83 GLU A N 1
ATOM 615 C CA . GLU A 1 83 ? -14.446 6.527 -8.975 1.00 62.53 83 GLU A CA 1
ATOM 616 C C . GLU A 1 83 ? -15.303 5.477 -9.714 1.00 62.53 83 GLU A C 1
ATOM 618 O O . GLU A 1 83 ? -16.462 5.256 -9.372 1.00 62.53 83 GLU A O 1
ATOM 623 N N . SER A 1 84 ? -14.753 4.827 -10.749 1.00 63.28 84 SER A N 1
ATOM 624 C CA . SER A 1 84 ? -15.529 4.018 -11.704 1.00 63.28 84 SER A CA 1
ATOM 625 C C . SER A 1 84 ? -15.517 2.506 -11.449 1.00 63.28 84 SER A C 1
ATOM 627 O O . SER A 1 84 ? -16.402 1.802 -11.937 1.00 63.28 84 SER A O 1
ATOM 629 N N . VAL A 1 85 ? -14.543 1.986 -10.689 1.00 58.44 85 VAL A N 1
ATOM 630 C CA . VAL A 1 85 ? -14.417 0.548 -10.398 1.00 58.44 85 VAL A CA 1
ATOM 631 C C . VAL A 1 85 ? -14.135 0.358 -8.905 1.00 58.44 85 VAL A C 1
ATOM 633 O O . VAL A 1 85 ? -12.999 0.561 -8.487 1.00 58.44 85 VAL A O 1
ATOM 636 N N . PRO A 1 86 ? -15.114 -0.099 -8.100 1.00 54.41 86 PRO A N 1
ATOM 637 C CA . PRO A 1 86 ? -14.987 -0.190 -6.638 1.00 54.41 86 PRO A CA 1
ATOM 638 C C . PRO A 1 86 ? -13.956 -1.203 -6.090 1.00 54.41 86 PRO A C 1
ATOM 640 O O . PRO A 1 86 ? -14.017 -1.536 -4.912 1.00 54.41 86 PRO A O 1
ATOM 643 N N . ALA A 1 87 ? -13.066 -1.766 -6.916 1.00 59.97 87 ALA A N 1
ATOM 644 C CA . ALA A 1 87 ? -12.164 -2.852 -6.509 1.00 59.97 87 ALA A CA 1
ATOM 645 C C . ALA A 1 87 ? -10.946 -3.058 -7.435 1.00 59.97 87 ALA A C 1
ATOM 647 O O . ALA A 1 87 ? -10.433 -4.177 -7.542 1.00 59.97 87 ALA A O 1
ATOM 648 N N . ALA A 1 88 ? -10.498 -2.037 -8.173 1.00 72.00 88 ALA A N 1
ATOM 649 C CA . ALA A 1 88 ? -9.238 -2.177 -8.902 1.00 72.00 88 ALA A CA 1
ATOM 650 C C . ALA A 1 88 ? -8.089 -2.260 -7.881 1.00 72.00 88 ALA A C 1
ATOM 652 O O . ALA A 1 88 ? -7.995 -1.408 -7.016 1.00 72.00 88 ALA A O 1
ATOM 653 N N . ILE A 1 89 ? -7.238 -3.287 -7.957 1.00 83.06 89 ILE A N 1
ATOM 654 C CA . ILE A 1 89 ? -6.044 -3.410 -7.105 1.00 83.06 89 ILE A CA 1
ATOM 655 C C . ILE A 1 89 ? -4.825 -3.404 -8.016 1.00 83.06 89 ILE A C 1
ATOM 657 O O . ILE A 1 89 ? -4.678 -4.270 -8.887 1.00 83.06 89 ILE A O 1
ATOM 661 N N . CYS A 1 90 ? -3.918 -2.466 -7.782 1.00 90.12 90 CYS A N 1
ATOM 662 C CA . CYS A 1 90 ? -2.626 -2.416 -8.439 1.00 90.12 90 CYS A CA 1
ATOM 663 C C . CYS A 1 90 ? -1.557 -3.105 -7.582 1.00 90.12 90 CYS A C 1
ATOM 665 O O . CYS A 1 90 ? -1.668 -3.213 -6.359 1.00 90.12 90 CYS A O 1
ATOM 667 N N . LYS A 1 91 ? -0.520 -3.648 -8.235 1.00 93.25 91 LYS A N 1
ATOM 668 C CA . LYS A 1 91 ? 0.575 -4.333 -7.537 1.00 93.25 91 LYS A CA 1
ATOM 669 C C . LYS A 1 91 ? 1.916 -4.198 -8.248 1.00 93.25 91 LYS A C 1
ATOM 671 O O . LYS A 1 91 ? 1.979 -4.247 -9.477 1.00 93.25 91 LYS A O 1
ATOM 676 N N . LEU A 1 92 ? 2.987 -4.150 -7.462 1.00 94.44 92 LEU A N 1
ATOM 677 C CA . LEU A 1 92 ? 4.375 -4.268 -7.909 1.00 94.44 92 LEU A CA 1
ATOM 678 C C . LEU A 1 92 ? 5.074 -5.354 -7.099 1.00 94.44 92 LEU A C 1
ATOM 680 O O . LEU A 1 92 ? 4.932 -5.408 -5.879 1.00 94.44 92 LEU A O 1
ATOM 684 N N . LYS A 1 93 ? 5.817 -6.230 -7.778 1.00 92.62 93 LYS A N 1
ATOM 685 C CA . LYS A 1 93 ? 6.632 -7.273 -7.150 1.00 92.62 93 LYS A CA 1
ATOM 686 C C . LYS A 1 93 ? 8.099 -6.897 -7.299 1.00 92.62 93 LYS A C 1
ATOM 688 O O . LYS A 1 93 ? 8.550 -6.654 -8.410 1.00 92.62 93 LYS A O 1
ATOM 693 N N . PHE A 1 94 ? 8.819 -6.879 -6.187 1.00 90.38 94 PHE A N 1
ATOM 694 C CA . PHE A 1 94 ? 10.245 -6.596 -6.131 1.00 90.38 94 PHE A CA 1
ATOM 695 C C . PHE A 1 94 ? 11.052 -7.902 -6.026 1.00 90.38 94 PHE A C 1
ATOM 697 O O . PHE A 1 94 ? 10.609 -8.814 -5.322 1.00 90.38 94 PHE A O 1
ATOM 704 N N . PRO A 1 95 ? 12.235 -8.000 -6.659 1.00 90.50 95 PRO A N 1
ATOM 705 C CA . PRO A 1 95 ? 12.815 -7.033 -7.600 1.00 90.50 95 PRO A CA 1
ATOM 706 C C . PRO A 1 95 ? 11.956 -6.847 -8.859 1.00 90.50 95 PRO A C 1
ATOM 708 O O . PRO A 1 95 ? 11.273 -7.780 -9.277 1.00 90.50 95 PRO A O 1
ATOM 711 N N . LEU A 1 96 ? 11.956 -5.631 -9.412 1.00 90.06 96 LEU A N 1
ATOM 712 C CA . LEU A 1 96 ? 11.122 -5.280 -10.564 1.00 90.06 96 LEU A CA 1
ATOM 713 C C . LEU A 1 96 ? 11.619 -5.993 -11.826 1.00 90.06 96 LEU A C 1
ATOM 715 O O . LEU A 1 96 ? 12.820 -6.035 -12.087 1.00 90.06 96 LEU A O 1
ATOM 719 N N . ASP A 1 97 ? 10.686 -6.496 -12.632 1.00 89.31 97 ASP A N 1
ATOM 720 C CA . ASP A 1 97 ? 10.973 -6.963 -13.987 1.00 89.31 97 ASP A CA 1
ATOM 721 C C . ASP A 1 97 ? 10.671 -5.840 -14.985 1.00 89.31 97 ASP A C 1
ATOM 723 O O . ASP A 1 97 ? 9.518 -5.563 -15.315 1.00 89.31 97 ASP A O 1
ATOM 727 N N . HIS A 1 98 ? 11.720 -5.175 -15.465 1.00 87.06 98 HIS A N 1
ATOM 728 C CA . HIS A 1 98 ? 11.595 -4.063 -16.409 1.00 87.06 98 HIS A CA 1
ATOM 729 C C . HIS A 1 98 ? 11.175 -4.497 -17.822 1.00 87.06 98 HIS A C 1
ATOM 731 O O . HIS A 1 98 ? 10.808 -3.646 -18.631 1.00 87.06 98 HIS A O 1
ATOM 737 N N . SER A 1 99 ? 11.233 -5.796 -18.136 1.00 90.12 99 SER A N 1
ATOM 738 C CA . SER A 1 99 ? 10.778 -6.329 -19.425 1.00 90.12 99 SER A CA 1
ATOM 739 C C . SER A 1 99 ? 9.267 -6.577 -19.462 1.00 90.12 99 SER A C 1
ATOM 741 O O . SER A 1 99 ? 8.674 -6.650 -20.540 1.00 90.12 99 SER A O 1
ATOM 743 N N . ASP A 1 100 ? 8.624 -6.646 -18.293 1.00 91.62 100 ASP A N 1
ATOM 744 C CA . ASP A 1 100 ? 7.183 -6.820 -18.177 1.00 91.62 100 ASP A CA 1
ATOM 745 C C . ASP A 1 100 ? 6.440 -5.490 -18.370 1.00 91.62 100 ASP A C 1
ATOM 747 O O . ASP A 1 100 ? 6.448 -4.589 -17.527 1.00 91.62 100 ASP A O 1
ATOM 751 N N . SER A 1 101 ? 5.709 -5.402 -19.482 1.00 90.88 101 SER A N 1
ATOM 752 C CA . SER A 1 101 ? 4.842 -4.261 -19.802 1.00 90.88 101 SER A CA 1
ATOM 753 C C . SER A 1 101 ? 3.806 -3.944 -18.713 1.00 90.88 101 SER A C 1
ATOM 755 O O . SER A 1 101 ? 3.447 -2.778 -18.532 1.00 90.88 101 SER A O 1
ATOM 757 N N . THR A 1 102 ? 3.351 -4.948 -17.954 1.00 90.00 102 THR A N 1
ATOM 758 C CA . THR A 1 102 ? 2.405 -4.756 -16.846 1.00 90.00 102 THR A CA 1
ATOM 759 C C . THR A 1 102 ? 3.080 -4.032 -15.692 1.00 90.00 102 THR A C 1
ATOM 761 O O . THR A 1 102 ? 2.514 -3.090 -15.143 1.00 90.00 102 THR A O 1
ATOM 764 N N . THR A 1 103 ? 4.308 -4.428 -15.355 1.00 91.00 103 THR A N 1
ATOM 765 C CA . THR A 1 103 ? 5.129 -3.764 -14.339 1.00 91.00 103 THR A CA 1
ATOM 766 C C . THR A 1 103 ? 5.369 -2.301 -14.706 1.00 91.00 103 THR A C 1
ATOM 768 O O . THR A 1 103 ? 5.126 -1.426 -13.879 1.00 91.00 103 THR A O 1
ATOM 771 N N . VAL A 1 104 ? 5.739 -2.006 -15.957 1.00 91.75 104 VAL A N 1
ATOM 772 C CA . VAL A 1 104 ? 5.937 -0.620 -16.428 1.00 91.75 104 VAL A CA 1
ATOM 773 C C . VAL A 1 104 ? 4.650 0.203 -16.325 1.00 91.75 104 VAL A C 1
ATOM 775 O O . VAL A 1 104 ? 4.668 1.309 -15.785 1.00 91.75 104 VAL A O 1
ATOM 778 N N . ARG A 1 105 ? 3.518 -0.346 -16.781 1.00 91.56 105 ARG A N 1
ATOM 779 C CA . ARG A 1 105 ? 2.207 0.308 -16.660 1.00 91.56 105 ARG A CA 1
ATOM 780 C C . ARG A 1 105 ? 1.840 0.573 -15.199 1.00 91.56 105 ARG A C 1
ATOM 782 O O . ARG A 1 105 ? 1.361 1.655 -14.879 1.00 91.56 105 ARG A O 1
ATOM 789 N N . ASN A 1 106 ? 2.069 -0.393 -14.316 1.00 91.94 106 ASN A N 1
ATOM 790 C CA . ASN A 1 106 ? 1.752 -0.262 -12.897 1.00 91.94 106 ASN A CA 1
ATOM 791 C C . ASN A 1 106 ? 2.650 0.765 -12.199 1.00 91.94 106 ASN A C 1
ATOM 793 O O . ASN A 1 106 ? 2.176 1.444 -11.299 1.00 91.94 106 ASN A O 1
ATOM 797 N N . ILE A 1 107 ? 3.909 0.922 -12.619 1.00 92.75 107 ILE A N 1
ATOM 798 C CA . ILE A 1 107 ? 4.779 2.004 -12.133 1.00 92.75 107 ILE A CA 1
ATOM 799 C C . ILE A 1 107 ? 4.217 3.365 -12.550 1.00 92.75 107 ILE A C 1
ATOM 801 O O . ILE A 1 107 ? 4.134 4.265 -11.723 1.00 92.75 107 ILE A O 1
ATOM 805 N N . GLN A 1 108 ? 3.794 3.519 -13.807 1.00 91.50 108 GLN A N 1
ATOM 806 C CA . GLN A 1 108 ? 3.181 4.769 -14.272 1.00 91.50 108 GLN A CA 1
ATOM 807 C C . GLN A 1 108 ? 1.887 5.081 -13.517 1.00 91.50 108 GLN A C 1
ATOM 809 O O . GLN A 1 108 ? 1.674 6.219 -13.117 1.00 91.50 108 GLN A O 1
ATOM 814 N N . GLN A 1 109 ? 1.050 4.067 -13.292 1.00 90.75 109 GLN A N 1
ATOM 815 C CA . GLN A 1 109 ? -0.168 4.221 -12.505 1.00 90.75 109 GLN A CA 1
ATOM 816 C C . GLN A 1 109 ? 0.151 4.628 -11.063 1.00 90.75 109 GLN A C 1
ATOM 818 O O . GLN A 1 109 ? -0.434 5.583 -10.574 1.00 90.75 109 GLN A O 1
ATOM 823 N N . LEU A 1 110 ? 1.136 3.981 -10.425 1.00 91.00 110 LEU A N 1
ATOM 824 C CA . LEU A 1 110 ? 1.573 4.332 -9.074 1.00 91.00 110 LEU A CA 1
ATOM 825 C C . LEU A 1 110 ? 1.974 5.805 -8.981 1.00 91.00 110 LEU A C 1
ATOM 827 O O . LEU A 1 110 ? 1.550 6.485 -8.059 1.00 91.00 110 LEU A O 1
ATOM 831 N N . LEU A 1 111 ? 2.759 6.306 -9.938 1.00 90.06 111 LEU A N 1
ATOM 832 C CA . LEU A 1 111 ? 3.178 7.710 -9.951 1.00 90.06 111 LEU A CA 1
ATOM 833 C C . LEU A 1 111 ? 1.996 8.678 -10.089 1.00 90.06 111 LEU A C 1
ATOM 835 O O . LEU A 1 111 ? 2.037 9.751 -9.500 1.00 90.06 111 LEU A O 1
ATOM 839 N N . ASN A 1 112 ? 0.956 8.300 -10.836 1.00 89.12 112 ASN A N 1
ATOM 840 C CA . ASN A 1 112 ? -0.254 9.113 -10.977 1.00 89.12 112 ASN A CA 1
ATOM 841 C C . ASN A 1 112 ? -1.131 9.094 -9.717 1.00 89.12 112 ASN A C 1
ATOM 843 O O . ASN A 1 112 ? -1.792 10.086 -9.436 1.00 89.12 112 ASN A O 1
ATOM 847 N N . ASP A 1 113 ? -1.140 7.979 -8.981 1.00 88.56 113 ASP A N 1
ATOM 848 C CA . ASP A 1 113 ? -1.943 7.807 -7.762 1.00 88.56 113 ASP A CA 1
ATOM 849 C C . ASP A 1 113 ? -1.266 8.409 -6.514 1.00 88.56 113 ASP A C 1
ATOM 851 O O . ASP A 1 113 ? -1.871 8.505 -5.445 1.00 88.56 113 ASP A O 1
ATOM 855 N N . MET A 1 114 ? 0.012 8.786 -6.608 1.00 88.69 114 MET A N 1
ATOM 856 C CA . MET A 1 114 ? 0.737 9.420 -5.512 1.00 88.69 114 MET A CA 1
ATOM 857 C C . MET A 1 114 ? 0.397 10.911 -5.406 1.00 88.69 114 MET A C 1
ATOM 859 O O . MET A 1 114 ? 0.310 11.637 -6.392 1.00 88.69 114 MET A O 1
ATOM 863 N N . GLN A 1 115 ? 0.271 11.391 -4.174 1.00 86.00 115 GLN A N 1
ATOM 864 C CA . GLN A 1 115 ? 0.001 12.791 -3.857 1.00 86.00 115 GLN A CA 1
ATOM 865 C C . GLN A 1 115 ? 1.279 13.488 -3.378 1.00 86.00 115 GLN A C 1
ATOM 867 O O . GLN A 1 115 ? 2.155 12.827 -2.827 1.00 86.00 115 GLN A O 1
ATOM 872 N N . PRO A 1 116 ? 1.416 14.816 -3.496 1.00 84.69 116 PRO A N 1
ATOM 873 C CA . PRO A 1 116 ? 2.557 15.529 -2.924 1.00 84.69 116 PRO A CA 1
ATOM 874 C C . PRO A 1 116 ? 2.697 15.267 -1.416 1.00 84.69 116 PRO A C 1
ATOM 876 O O . PRO A 1 116 ? 1.710 15.308 -0.670 1.00 84.69 116 PRO A O 1
ATOM 879 N N . ALA A 1 117 ? 3.912 14.977 -0.945 1.00 85.06 117 ALA A N 1
ATOM 880 C CA . ALA A 1 117 ? 4.142 14.799 0.482 1.00 85.06 117 ALA A CA 1
ATOM 881 C C . ALA A 1 117 ? 4.158 16.161 1.187 1.00 85.06 117 ALA A C 1
ATOM 883 O O . ALA A 1 117 ? 4.923 17.056 0.840 1.00 85.06 117 ALA A O 1
ATOM 884 N N . THR A 1 118 ? 3.310 16.298 2.201 1.00 85.44 118 THR A N 1
ATOM 885 C CA . THR A 1 118 ? 3.238 17.478 3.066 1.00 85.44 118 THR A CA 1
ATOM 886 C C . THR A 1 118 ? 3.977 17.226 4.375 1.00 85.44 118 THR A C 1
ATOM 888 O O . THR A 1 118 ? 4.128 16.079 4.805 1.00 85.44 118 THR A O 1
ATOM 891 N N . PHE A 1 119 ? 4.395 18.298 5.042 1.00 82.25 119 PHE A N 1
ATOM 892 C CA . PHE A 1 119 ? 4.983 18.253 6.377 1.00 82.25 119 PHE A CA 1
ATOM 893 C C . PHE A 1 119 ? 4.049 18.870 7.402 1.00 82.25 119 PHE A C 1
ATOM 895 O O . PHE A 1 119 ? 3.518 19.957 7.192 1.00 82.25 119 PHE A O 1
ATOM 902 N N . GLY A 1 120 ? 3.925 18.207 8.550 1.00 83.12 120 GLY A N 1
ATOM 903 C CA . GLY A 1 120 ? 3.260 18.781 9.709 1.00 83.12 120 GLY A CA 1
ATOM 904 C C . GLY A 1 120 ? 4.124 19.876 10.332 1.00 83.12 120 GLY A C 1
ATOM 905 O O . GLY A 1 120 ? 5.080 19.582 11.050 1.00 83.12 120 GLY A O 1
ATOM 906 N N . TYR A 1 121 ? 3.781 21.140 10.103 1.00 83.94 121 TYR A N 1
ATOM 907 C CA . TYR A 1 121 ? 4.409 22.294 10.739 1.00 83.94 121 TYR A CA 1
ATOM 908 C C . TYR A 1 121 ? 3.367 23.068 11.542 1.00 83.94 121 TYR A C 1
ATOM 910 O O . TYR A 1 121 ? 2.378 23.553 11.001 1.00 83.94 121 TYR A O 1
ATOM 918 N N . GLN A 1 122 ? 3.567 23.156 12.862 1.00 87.00 122 GLN A N 1
ATOM 919 C CA . GLN A 1 122 ? 2.626 23.803 13.795 1.00 87.00 122 GLN A CA 1
ATOM 920 C C . GLN A 1 122 ? 1.175 23.285 13.685 1.00 87.00 122 GLN A C 1
ATOM 922 O O . GLN A 1 122 ? 0.217 24.023 13.904 1.00 87.00 122 GLN A O 1
ATOM 927 N N . GLY A 1 123 ? 1.008 22.002 13.351 1.00 84.31 123 GLY A N 1
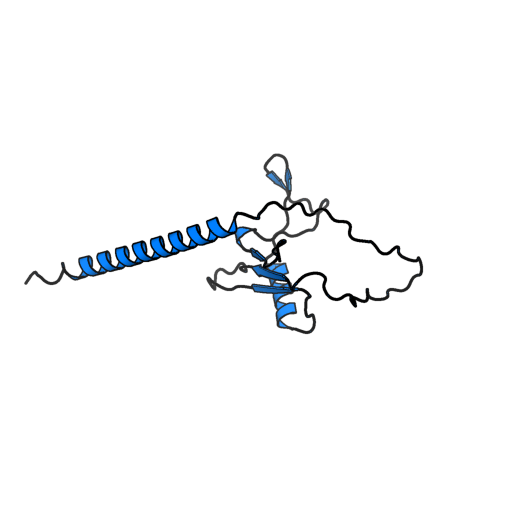ATOM 928 C CA . GLY A 1 123 ? -0.310 21.382 13.175 1.00 84.31 123 GLY A CA 1
ATOM 929 C C . GLY A 1 123 ? -0.986 21.689 11.836 1.00 84.31 123 GLY A C 1
ATOM 930 O O . GLY A 1 123 ? -2.170 21.405 11.694 1.00 84.31 123 GLY A O 1
ATOM 931 N N . GLN A 1 124 ? -0.261 22.263 10.875 1.00 84.38 124 GLN A N 1
ATOM 932 C CA . GLN A 1 124 ? -0.707 22.450 9.495 1.00 84.38 124 GLN A CA 1
ATOM 933 C C . GLN A 1 124 ? 0.104 21.562 8.557 1.00 84.38 124 GLN A C 1
ATOM 935 O O . GLN A 1 124 ? 1.303 21.381 8.766 1.00 84.38 124 GLN A O 1
ATOM 940 N N . ASP A 1 125 ? -0.542 21.059 7.510 1.00 82.19 125 ASP A N 1
ATOM 941 C CA . ASP A 1 125 ? 0.132 20.369 6.416 1.00 82.19 125 ASP A CA 1
ATOM 942 C C . ASP A 1 125 ? 0.669 21.400 5.421 1.00 82.19 125 ASP A C 1
ATOM 944 O O . ASP A 1 125 ? -0.093 22.055 4.710 1.00 82.19 125 ASP A O 1
ATOM 948 N N . ILE A 1 126 ? 1.990 21.561 5.382 1.00 83.69 126 ILE A N 1
ATOM 949 C CA . ILE A 1 126 ? 2.673 22.488 4.478 1.00 83.69 126 ILE A CA 1
ATOM 950 C C . ILE A 1 126 ? 3.371 21.692 3.377 1.00 83.69 126 ILE A C 1
ATOM 952 O O . ILE A 1 126 ? 4.137 20.770 3.657 1.00 83.69 126 ILE A O 1
ATOM 956 N N . LEU A 1 127 ? 3.108 22.062 2.123 1.00 83.19 127 LEU A N 1
ATOM 957 C CA . LEU A 1 127 ? 3.880 21.612 0.969 1.00 83.19 127 LEU A CA 1
ATOM 958 C C . LEU A 1 127 ? 5.051 22.579 0.762 1.00 83.19 127 LEU A C 1
ATOM 960 O O . LEU A 1 127 ? 4.832 23.757 0.485 1.00 83.19 127 LEU A O 1
ATOM 964 N N . ASP A 1 128 ? 6.277 22.083 0.913 1.00 81.69 128 ASP A N 1
ATOM 965 C CA . ASP A 1 128 ? 7.503 22.835 0.640 1.00 81.69 128 ASP A CA 1
ATOM 966 C C . ASP A 1 128 ? 8.403 22.028 -0.301 1.00 81.69 128 ASP A C 1
ATOM 968 O O . ASP A 1 128 ? 9.201 21.188 0.122 1.00 81.69 128 ASP A O 1
ATOM 972 N N . GLU A 1 129 ? 8.262 22.300 -1.596 1.00 79.19 129 GLU A N 1
ATOM 973 C CA . GLU A 1 129 ? 9.035 21.651 -2.660 1.00 79.19 129 GLU A CA 1
ATOM 974 C C . GLU A 1 129 ? 10.530 22.017 -2.608 1.00 79.19 129 GLU A C 1
ATOM 976 O O . GLU A 1 129 ? 11.356 21.291 -3.151 1.00 79.19 129 GLU A O 1
ATOM 981 N N . THR A 1 130 ? 10.916 23.099 -1.912 1.00 78.44 130 THR A N 1
ATOM 982 C CA . THR A 1 130 ? 12.335 23.465 -1.729 1.00 78.44 130 THR A CA 1
ATOM 983 C C . THR A 1 130 ? 13.027 22.621 -0.662 1.00 78.44 130 THR A C 1
ATOM 985 O O . THR A 1 130 ? 14.256 22.530 -0.636 1.00 78.44 130 THR A O 1
ATOM 988 N N . TYR A 1 131 ? 12.237 21.994 0.211 1.00 75.12 131 TYR A N 1
ATOM 989 C CA . TYR A 1 131 ? 12.710 21.131 1.282 1.00 75.12 131 TYR A CA 1
ATOM 990 C C . TYR A 1 131 ? 12.638 19.645 0.901 1.00 75.12 131 TYR A C 1
ATOM 992 O O . TYR A 1 131 ? 13.518 18.877 1.299 1.00 75.12 131 TYR A O 1
ATOM 1000 N N . HIS A 1 132 ? 11.630 19.218 0.127 1.00 71.50 132 HIS A N 1
ATOM 1001 C CA . HIS A 1 132 ? 11.470 17.814 -0.264 1.00 71.50 132 HIS A CA 1
ATOM 1002 C C . HIS A 1 132 ? 10.531 17.623 -1.464 1.00 71.50 132 HIS A C 1
ATOM 1004 O O . HIS A 1 132 ? 9.378 18.040 -1.433 1.00 71.50 132 HIS A O 1
ATOM 1010 N N . GLU A 1 133 ? 10.997 16.893 -2.476 1.00 78.00 133 GLU A N 1
ATOM 1011 C CA . GLU A 1 133 ? 10.230 16.588 -3.696 1.00 78.00 133 GLU A CA 1
ATOM 1012 C C . GLU A 1 133 ? 9.517 15.223 -3.648 1.00 78.00 133 GLU A C 1
ATOM 1014 O O . GLU A 1 133 ? 9.057 14.719 -4.674 1.00 78.00 133 GLU A O 1
ATOM 1019 N N . ALA A 1 134 ? 9.441 14.556 -2.489 1.00 79.75 134 ALA A N 1
ATOM 1020 C CA . ALA A 1 134 ? 8.801 13.246 -2.472 1.00 79.75 134 ALA A CA 1
ATOM 1021 C C . ALA A 1 134 ? 7.282 13.349 -2.567 1.00 79.75 134 ALA A C 1
ATOM 1023 O O . ALA A 1 134 ? 6.637 14.261 -2.049 1.00 79.75 134 ALA A O 1
ATOM 1024 N N . SER A 1 135 ? 6.709 12.318 -3.168 1.00 84.44 135 SER A N 1
ATOM 1025 C CA . SER A 1 135 ? 5.278 12.068 -3.129 1.00 84.44 135 SER A CA 1
ATOM 1026 C C . SER A 1 135 ? 4.959 11.038 -2.037 1.00 84.44 135 SER A C 1
ATOM 1028 O O . SER A 1 135 ? 5.803 10.224 -1.654 1.00 84.44 135 SER A O 1
ATOM 1030 N N . LYS A 1 136 ? 3.736 11.076 -1.518 1.00 85.62 136 LYS A N 1
ATOM 1031 C CA . LYS A 1 136 ? 3.158 10.138 -0.558 1.00 85.62 136 LYS A CA 1
ATOM 1032 C C . LYS A 1 136 ? 2.045 9.329 -1.218 1.00 85.62 136 LYS A C 1
ATOM 1034 O O . LYS A 1 136 ? 1.416 9.770 -2.172 1.00 85.62 136 LYS A O 1
ATOM 1039 N N . LEU A 1 137 ? 1.779 8.160 -0.658 1.00 85.38 137 LEU A N 1
ATOM 1040 C CA . LEU A 1 137 ? 0.579 7.375 -0.925 1.00 85.38 137 LEU A CA 1
ATOM 1041 C C . LEU A 1 137 ? -0.203 7.296 0.391 1.00 85.38 137 LEU A C 1
ATOM 1043 O O . LEU A 1 137 ? 0.424 7.167 1.449 1.00 85.38 137 LEU A O 1
ATOM 1047 N N . ASP A 1 138 ? -1.532 7.411 0.357 1.00 81.69 138 ASP A N 1
ATOM 1048 C CA . ASP A 1 138 ? -2.332 7.297 1.582 1.00 81.69 138 ASP A CA 1
ATOM 1049 C C . ASP A 1 138 ? -2.166 5.897 2.190 1.00 81.69 138 ASP A C 1
ATOM 1051 O O . ASP A 1 138 ? -2.352 4.886 1.516 1.00 81.69 138 ASP A O 1
ATOM 1055 N N . GLN A 1 139 ? -1.830 5.847 3.481 1.00 81.38 139 GLN A N 1
ATOM 1056 C CA . GLN A 1 139 ? -1.656 4.611 4.244 1.00 81.38 139 GLN A CA 1
ATOM 1057 C C . GLN A 1 139 ? -2.910 3.741 4.248 1.00 81.38 139 GLN A C 1
ATOM 1059 O O . GLN A 1 139 ? -2.795 2.523 4.361 1.00 81.38 139 GLN A O 1
ATOM 1064 N N . SER A 1 140 ? -4.094 4.347 4.129 1.00 82.94 140 SER A N 1
ATOM 1065 C CA . SER A 1 140 ? -5.349 3.599 4.044 1.00 82.94 140 SER A CA 1
ATOM 1066 C C . SER A 1 140 ? -5.517 2.860 2.709 1.00 82.94 140 SER A C 1
ATOM 1068 O O . SER A 1 140 ? -6.219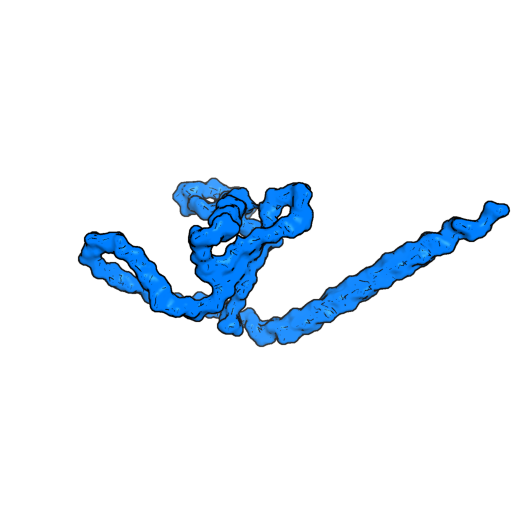 1.853 2.655 1.00 82.94 140 SER A O 1
ATOM 1070 N N . CYS A 1 141 ? -4.803 3.304 1.672 1.00 82.56 141 CYS A N 1
ATOM 1071 C CA . CYS A 1 141 ? -4.929 2.822 0.301 1.00 82.56 141 CYS A CA 1
ATOM 1072 C C . CYS A 1 141 ? -3.812 1.859 -0.116 1.00 82.56 141 CYS A C 1
ATOM 1074 O O . CYS A 1 141 ? -3.758 1.479 -1.285 1.00 82.56 141 CYS A O 1
ATOM 1076 N N . PHE A 1 142 ? -2.887 1.469 0.775 1.00 88.00 142 PHE A N 1
ATOM 1077 C CA . PHE A 1 142 ? -1.798 0.562 0.400 1.00 88.00 142 PHE A CA 1
ATOM 1078 C C . PHE A 1 142 ? -1.449 -0.493 1.448 1.00 88.00 142 PHE A C 1
ATOM 1080 O O . PHE A 1 142 ? -1.670 -0.354 2.647 1.00 88.00 142 PHE A O 1
ATOM 1087 N N . SER A 1 143 ? -0.843 -1.582 0.975 1.00 89.56 143 SER A N 1
ATOM 1088 C CA . SER A 1 143 ? -0.283 -2.644 1.809 1.00 89.56 143 SER A CA 1
ATOM 1089 C C . SER A 1 143 ? 0.980 -3.233 1.185 1.00 89.56 143 SER A C 1
ATOM 1091 O O . SER A 1 143 ? 1.188 -3.174 -0.029 1.00 89.56 143 SER A O 1
ATOM 1093 N N . CYS A 1 144 ? 1.843 -3.838 2.005 1.00 89.19 144 CYS A N 1
ATOM 1094 C CA . CYS A 1 144 ? 3.006 -4.572 1.511 1.00 89.19 144 CYS A CA 1
ATOM 1095 C C . CYS A 1 144 ? 3.146 -5.940 2.184 1.00 89.19 144 CYS A C 1
ATOM 1097 O O . CYS A 1 144 ? 2.698 -6.143 3.310 1.00 89.19 144 CYS A O 1
ATOM 1099 N N . THR A 1 145 ? 3.773 -6.895 1.495 1.00 86.12 145 THR A N 1
ATOM 1100 C CA . THR A 1 145 ? 4.051 -8.234 2.053 1.00 86.12 145 THR A CA 1
ATOM 1101 C C . THR A 1 145 ? 5.351 -8.296 2.849 1.00 86.12 145 THR A C 1
ATOM 1103 O O . THR A 1 145 ? 5.790 -9.389 3.198 1.00 86.12 145 THR A O 1
ATOM 1106 N N . PHE A 1 146 ? 6.003 -7.158 3.095 1.00 79.75 146 PHE A N 1
ATOM 1107 C CA . PHE A 1 146 ? 7.215 -7.131 3.897 1.00 79.75 146 PHE A CA 1
ATOM 1108 C C . PHE A 1 146 ? 6.865 -7.458 5.352 1.00 79.75 146 PHE A C 1
ATOM 1110 O O . PHE A 1 146 ? 6.169 -6.699 6.023 1.00 79.75 146 PHE A O 1
ATOM 1117 N N . SER A 1 147 ? 7.357 -8.602 5.823 1.00 68.62 147 SER A N 1
ATOM 1118 C CA . SER A 1 147 ? 7.290 -9.007 7.221 1.00 68.62 147 SER A CA 1
ATOM 1119 C C . SER A 1 147 ? 8.718 -9.180 7.732 1.00 68.62 147 SER A C 1
ATOM 1121 O O . SER A 1 147 ? 9.433 -10.037 7.210 1.00 68.62 147 SER A O 1
ATOM 1123 N N . PRO A 1 148 ? 9.157 -8.414 8.743 1.00 61.72 148 PRO A N 1
ATOM 1124 C CA . PRO A 1 148 ? 10.517 -8.521 9.270 1.00 61.72 148 PRO A CA 1
ATOM 1125 C C . PRO A 1 148 ? 10.799 -9.848 10.003 1.00 61.72 148 PRO A C 1
ATOM 1127 O O . PRO A 1 148 ? 11.926 -10.063 10.433 1.00 61.72 148 PRO A O 1
ATOM 1130 N N . THR A 1 149 ? 9.802 -10.727 10.165 1.00 57.72 149 THR A N 1
ATOM 1131 C CA . THR A 1 149 ? 9.907 -12.021 10.866 1.00 57.72 149 THR A CA 1
ATOM 1132 C C . THR A 1 149 ? 9.956 -13.248 9.944 1.00 57.72 149 THR A C 1
ATOM 1134 O O . THR A 1 149 ? 9.849 -14.368 10.445 1.00 57.72 149 THR A O 1
ATOM 1137 N N . SER A 1 150 ? 10.053 -13.063 8.620 1.00 54.66 150 SER A N 1
ATOM 1138 C CA . SER A 1 150 ? 10.199 -14.171 7.650 1.00 54.66 150 SER A CA 1
ATOM 1139 C C . SER A 1 150 ? 11.633 -14.658 7.495 1.00 54.66 150 SER A C 1
ATOM 1141 O O . SER A 1 150 ? 12.552 -13.816 7.568 1.00 54.66 150 SER A O 1
#

Foldseek 3Di:
DDDPPPPPVVVVVVVVVVVVVVVVVVVVVVVVVVVVVPPDPDDDPDDDDDDPPDPPDDDPDPPPPPDDPPDDKKKKKFDAPDPPDPDDIAIAIPPGDPVDPSNVVSVVSVVVRWAQQFDQDPNDTHRDVVVDRDTHHDPVGIDMPDDPVD